Protein AF-G0EHR4-F1 (afdb_monomer)

Foldseek 3Di:
DDDDDPPPPPPPPVPVVVVVVVVVVVVVVVLVVVVVVVVVVLVVVQVVPPPPDDDWDWDWDDDDLDIDIGTPDPVNRVVVVVNSVVVSVVVCCVPPVVVVVVVVVPDDD

Mean predicted aligned error: 13.86 Å

Nearest PDB structures (foldseek):
  2zqm-assembly1_A  TM=3.995E-01  e=5.082E+00  Thermococcus sp. JCM 11816
  2zdi-assembly1_B-2  TM=4.246E-01  e=6.590E+00  Pyrococcus horikoshii
  2zdi-assembly1_A-2  TM=4.022E-01  e=8.007E+00  Pyrococcus horikoshii
  6nr8-assembly1_4  TM=3.791E-01  e=7.504E+00  Homo sapiens
  5knd-assembly1_G  TM=2.769E-01  e=8.545E+00  Enterococcus hirae ATCC 9790

pLDDT: mean 72.94, std 12.23, range [44.72, 89.38]

InterPro domains:
  IPR002849 Protein of unknown function DUF131 [PF01998] (36-95)
  IPR002849 Protein of unknown function DUF131 [TIGR00304] (19-96)

Radius of gyration: 23.31 Å; Cα contacts (8 Å, |Δi|>4): 52; chains: 1; bounding box: 54×24×78 Å

Secondary structure (DSSP, 8-state):
-----TT------HHHHHHHHHHHHHHHHHHHHHHHHHHHHHHHHHHTTTTT-----EEEEEETTEEEEEESSHHHHHHHHHHHHHHHHHHHIIIIIHHHHHHHHS---

Organism: Pyrolobus fumarii (strain DSM 11204 / 1A) (NCBI:txid694429)

Structure (mmCIF, N/CA/C/O backbone):
data_AF-G0EHR4-F1
#
_entry.id   AF-G0EHR4-F1
#
loop_
_atom_site.group_PDB
_atom_site.id
_atom_site.type_symbol
_atom_site.label_atom_id
_atom_site.label_alt_id
_atom_site.label_comp_id
_atom_site.label_asym_id
_atom_site.label_entity_id
_atom_site.label_seq_id
_atom_site.pdbx_PDB_ins_code
_atom_site.Cartn_x
_atom_site.Cartn_y
_atom_site.Cartn_z
_atom_site.occupancy
_atom_site.B_iso_or_equiv
_atom_site.auth_seq_id
_atom_site.auth_comp_id
_atom_site.auth_asym_id
_atom_site.auth_atom_id
_atom_site.pdbx_PDB_model_num
ATOM 1 N N . MET A 1 1 ? 38.767 -11.753 -47.546 1.00 44.72 1 MET A N 1
ATOM 2 C CA . MET A 1 1 ? 38.621 -10.878 -46.363 1.00 44.72 1 MET A CA 1
ATOM 3 C C . MET A 1 1 ? 37.133 -10.715 -46.103 1.00 44.72 1 MET A C 1
ATOM 5 O O . MET A 1 1 ? 36.454 -10.140 -46.940 1.00 44.72 1 MET A O 1
ATOM 9 N N . SER A 1 2 ? 36.618 -11.336 -45.037 1.00 57.03 2 SER A N 1
ATOM 10 C CA . SER A 1 2 ? 35.198 -11.290 -44.663 1.00 57.03 2 SER A CA 1
ATOM 11 C C . SER A 1 2 ? 34.911 -9.945 -44.004 1.00 57.03 2 SER A C 1
ATOM 13 O O . SER A 1 2 ? 35.413 -9.680 -42.915 1.00 57.03 2 SER A O 1
ATOM 15 N N . VAL A 1 3 ? 34.173 -9.079 -44.693 1.00 62.72 3 VAL A N 1
ATOM 16 C CA . VAL A 1 3 ? 33.751 -7.776 -44.172 1.00 62.72 3 VAL A CA 1
ATOM 17 C C . VAL A 1 3 ? 32.640 -8.033 -43.155 1.00 62.72 3 VAL A C 1
ATOM 19 O O . VAL A 1 3 ? 31.600 -8.584 -43.507 1.00 62.72 3 VAL A O 1
ATOM 22 N N . ALA A 1 4 ? 32.895 -7.715 -41.887 1.00 65.31 4 ALA A N 1
ATOM 23 C CA . ALA A 1 4 ? 31.918 -7.840 -40.812 1.00 65.31 4 ALA A CA 1
ATOM 24 C C . ALA A 1 4 ? 30.723 -6.903 -41.069 1.00 65.31 4 ALA A C 1
ATOM 26 O O . ALA A 1 4 ? 30.903 -5.734 -41.412 1.00 65.31 4 ALA A O 1
ATOM 27 N N . SER A 1 5 ? 29.512 -7.441 -40.930 1.00 66.81 5 SER A N 1
ATOM 28 C CA . SER A 1 5 ? 28.237 -6.745 -41.115 1.00 66.81 5 SER A CA 1
ATOM 29 C C . SER A 1 5 ? 28.055 -5.609 -40.092 1.00 66.81 5 SER A C 1
ATOM 31 O O . SER A 1 5 ? 28.282 -5.844 -38.903 1.00 66.81 5 SER A O 1
ATOM 33 N N . PRO A 1 6 ? 27.581 -4.416 -40.496 1.00 61.94 6 PRO A N 1
ATOM 34 C CA . PRO A 1 6 ? 27.422 -3.240 -39.627 1.00 61.94 6 PRO A CA 1
ATOM 35 C C . PRO A 1 6 ? 26.260 -3.325 -38.612 1.00 61.94 6 PRO A C 1
ATOM 37 O O . PRO A 1 6 ? 25.913 -2.328 -37.987 1.00 61.94 6 PRO A O 1
ATOM 40 N N . GLU A 1 7 ? 25.657 -4.498 -38.420 1.00 62.25 7 GLU A N 1
ATOM 41 C CA . GLU A 1 7 ? 24.375 -4.669 -37.714 1.00 62.25 7 GLU A CA 1
ATOM 42 C C . GLU A 1 7 ? 24.495 -4.897 -36.195 1.00 62.25 7 GLU A C 1
ATOM 44 O O . GLU A 1 7 ? 23.497 -5.136 -35.528 1.00 62.25 7 GLU A O 1
ATOM 49 N N . GLN A 1 8 ? 25.699 -4.830 -35.619 1.00 57.44 8 GLN A N 1
ATOM 50 C CA . GLN A 1 8 ? 25.948 -5.175 -34.206 1.00 57.44 8 GLN A CA 1
ATOM 51 C C . GLN A 1 8 ? 26.402 -3.974 -33.361 1.00 57.44 8 GLN A C 1
ATOM 53 O O . GLN A 1 8 ? 27.176 -4.125 -32.417 1.00 57.44 8 GLN A O 1
ATOM 58 N N . VAL A 1 9 ? 25.941 -2.762 -33.679 1.00 64.31 9 VAL A N 1
ATOM 59 C CA . VAL A 1 9 ? 26.084 -1.640 -32.742 1.00 64.31 9 VAL A CA 1
ATOM 60 C C . VAL A 1 9 ? 24.955 -1.755 -31.722 1.00 64.31 9 VAL A C 1
ATOM 62 O O . VAL A 1 9 ? 23.891 -1.164 -31.894 1.00 64.31 9 VAL A O 1
ATO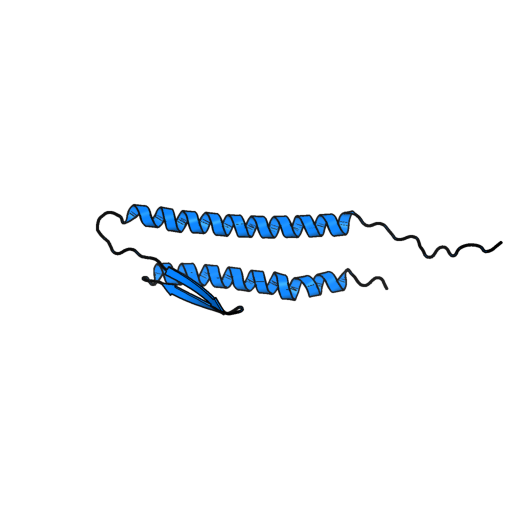M 65 N N . GLU A 1 10 ? 25.172 -2.543 -30.665 1.00 63.75 10 GLU A N 1
ATOM 66 C CA . GLU A 1 10 ? 24.368 -2.434 -29.446 1.00 63.75 10 GLU A CA 1
ATOM 67 C C . GLU A 1 10 ? 24.439 -0.976 -28.983 1.00 63.75 10 GLU A C 1
ATOM 69 O O . GLU A 1 10 ? 25.462 -0.501 -28.483 1.00 63.75 10 GLU A O 1
ATOM 74 N N . VAL A 1 11 ? 23.357 -0.230 -29.200 1.00 64.62 11 VAL A N 1
ATOM 75 C CA . VAL A 1 11 ? 23.223 1.132 -28.693 1.00 64.62 11 VAL A CA 1
ATOM 76 C C . VAL A 1 11 ? 23.133 1.023 -27.174 1.00 64.62 11 VAL A C 1
ATOM 78 O O . VAL A 1 11 ? 22.062 0.809 -26.610 1.00 64.62 11 VAL A O 1
ATOM 81 N N . PHE A 1 12 ? 24.281 1.130 -26.505 1.00 66.50 12 PHE A N 1
ATOM 82 C CA . PHE A 1 12 ? 24.379 1.197 -25.054 1.00 66.50 12 PHE A CA 1
ATOM 83 C C . PHE A 1 12 ? 23.540 2.387 -24.570 1.00 66.50 12 PHE A C 1
ATOM 85 O O . PHE A 1 12 ? 23.941 3.542 -24.709 1.00 66.50 12 PHE A O 1
ATOM 92 N N . ASN A 1 13 ? 22.347 2.108 -24.036 1.00 67.75 13 ASN A N 1
ATOM 93 C CA . ASN A 1 13 ? 21.468 3.095 -23.413 1.00 67.75 13 ASN A CA 1
ATOM 94 C C . ASN A 1 13 ? 21.541 2.958 -21.877 1.00 67.75 13 ASN A C 1
ATOM 96 O O . ASN A 1 13 ? 20.634 2.389 -21.263 1.00 67.75 13 ASN A O 1
ATOM 100 N N . PRO A 1 14 ? 22.607 3.471 -21.231 1.00 67.94 14 PRO A N 1
ATOM 101 C CA . PRO A 1 14 ? 22.799 3.368 -19.781 1.00 67.94 14 PRO A CA 1
ATOM 102 C C . PRO A 1 14 ? 21.766 4.180 -18.994 1.00 67.94 14 PRO A C 1
ATOM 104 O O . PRO A 1 14 ? 21.545 3.955 -17.804 1.00 67.94 14 PRO A O 1
ATOM 107 N N . TRP A 1 15 ? 21.128 5.144 -19.655 1.00 73.62 15 TRP A N 1
ATOM 108 C CA . TRP A 1 15 ? 20.192 6.071 -19.037 1.00 73.62 15 TRP A CA 1
ATOM 109 C C . TRP A 1 15 ? 18.829 5.423 -18.806 1.00 73.62 15 TRP A C 1
ATOM 111 O O . TRP A 1 15 ? 18.187 5.717 -17.803 1.00 73.62 15 TRP A O 1
ATOM 121 N N . GLY A 1 16 ? 18.408 4.502 -19.679 1.00 78.31 16 GLY A N 1
ATOM 122 C CA . GLY A 1 16 ? 17.115 3.825 -19.563 1.00 78.31 16 GLY A CA 1
ATOM 123 C C . GLY A 1 16 ? 16.975 3.041 -18.257 1.00 78.31 16 GLY A C 1
ATOM 124 O O . GLY A 1 16 ? 16.051 3.281 -17.481 1.00 78.31 16 GLY A O 1
ATOM 125 N N . SER A 1 17 ? 17.922 2.148 -17.968 1.00 76.75 17 SER A N 1
ATOM 126 C CA . SER A 1 17 ? 17.910 1.347 -16.737 1.00 76.75 17 SER A CA 1
ATOM 127 C C . SER A 1 17 ? 18.094 2.206 -15.483 1.00 76.75 17 SER A C 1
ATOM 129 O O . SER A 1 17 ? 17.422 1.979 -14.474 1.00 76.75 17 SER A O 1
ATOM 131 N N . THR A 1 18 ? 18.944 3.233 -15.557 1.00 83.44 18 THR A N 1
ATOM 132 C CA . THR A 1 18 ? 19.204 4.158 -14.446 1.00 83.44 18 THR A CA 1
ATOM 133 C C . THR A 1 18 ? 17.957 4.965 -14.078 1.00 83.44 18 THR A C 1
ATOM 135 O O . THR A 1 18 ? 17.583 5.016 -12.908 1.00 83.44 18 THR A O 1
ATOM 138 N N . LEU A 1 19 ? 17.265 5.549 -15.060 1.00 85.31 19 LEU A N 1
ATOM 139 C CA . LEU A 1 19 ? 16.050 6.341 -14.836 1.00 85.31 19 LEU A CA 1
ATOM 140 C C . LEU A 1 19 ? 14.903 5.487 -14.295 1.00 85.31 19 LEU A C 1
ATOM 142 O O . LEU A 1 19 ? 14.207 5.907 -13.372 1.00 85.31 19 LEU A O 1
ATOM 146 N N . VAL A 1 20 ? 14.739 4.273 -14.827 1.00 81.50 20 VAL A N 1
ATOM 147 C CA . VAL A 1 20 ? 13.760 3.310 -14.312 1.00 81.50 20 VAL A CA 1
ATOM 148 C C . VAL A 1 20 ? 14.064 2.992 -12.847 1.00 81.50 20 VAL A C 1
ATOM 150 O O . VAL A 1 20 ? 13.184 3.126 -12.000 1.00 81.50 20 VAL A O 1
ATOM 153 N N . THR A 1 21 ? 15.317 2.666 -12.521 1.00 81.69 21 THR A N 1
ATOM 154 C CA . THR A 1 21 ? 15.748 2.356 -11.146 1.00 81.69 21 THR A CA 1
ATOM 155 C C . THR A 1 21 ? 15.497 3.521 -10.186 1.00 81.69 21 THR A C 1
ATOM 157 O O . THR A 1 21 ? 14.950 3.319 -9.102 1.00 81.69 21 THR A O 1
ATOM 160 N N . LEU A 1 22 ? 15.831 4.750 -10.590 1.00 87.38 22 LEU A N 1
ATOM 161 C CA . LEU A 1 22 ? 15.575 5.950 -9.789 1.00 87.38 22 LEU A CA 1
ATOM 162 C C . LEU A 1 22 ? 14.077 6.197 -9.582 1.00 87.38 22 LEU A C 1
ATOM 164 O O . LEU A 1 22 ? 13.664 6.534 -8.474 1.00 87.38 22 LEU A O 1
ATOM 168 N N . GLY A 1 23 ? 13.254 5.981 -10.612 1.00 86.25 23 GLY A N 1
ATOM 169 C CA . GLY A 1 23 ? 11.799 6.078 -10.509 1.00 86.25 23 GLY A CA 1
ATOM 170 C C . GLY A 1 23 ? 11.222 5.089 -9.495 1.00 86.25 23 GLY A C 1
ATOM 171 O O . GLY A 1 23 ? 10.429 5.475 -8.637 1.00 86.25 23 GLY A O 1
ATOM 172 N N . PHE A 1 24 ? 11.672 3.832 -9.526 1.00 80.31 24 PHE A N 1
ATOM 173 C CA . PHE A 1 24 ? 11.284 2.831 -8.529 1.00 80.31 24 PHE A CA 1
ATOM 174 C C . PHE A 1 24 ? 11.701 3.223 -7.115 1.00 80.31 24 PHE A C 1
ATOM 176 O O . PHE A 1 24 ? 10.895 3.118 -6.191 1.00 80.31 24 PHE A O 1
ATOM 183 N N . LEU A 1 25 ? 12.938 3.690 -6.947 1.00 86.19 25 LEU A N 1
ATOM 184 C CA . LEU A 1 25 ? 13.461 4.096 -5.647 1.00 86.19 25 LEU A CA 1
ATOM 185 C C . LEU A 1 25 ? 12.650 5.263 -5.071 1.00 86.19 25 LEU A C 1
ATOM 187 O O . LEU A 1 25 ? 12.317 5.251 -3.888 1.00 86.19 25 LEU A O 1
ATOM 191 N N . LEU A 1 26 ? 12.254 6.220 -5.913 1.00 89.38 26 LEU A N 1
ATOM 192 C CA . LEU A 1 26 ? 11.421 7.350 -5.511 1.00 89.38 26 LEU A CA 1
ATOM 193 C C . LEU A 1 26 ? 10.001 6.923 -5.113 1.00 89.38 26 LEU A C 1
ATOM 195 O O . LEU A 1 26 ? 9.491 7.393 -4.097 1.00 89.38 26 LEU A O 1
ATOM 199 N N . ILE A 1 27 ? 9.377 6.010 -5.867 1.00 85.25 27 ILE A N 1
ATOM 200 C CA . ILE A 1 27 ? 8.069 5.438 -5.507 1.00 85.25 27 ILE A CA 1
ATOM 201 C C . ILE A 1 27 ? 8.170 4.729 -4.155 1.00 85.25 27 ILE A C 1
ATOM 203 O O . ILE A 1 27 ? 7.362 4.981 -3.264 1.00 85.25 27 ILE A O 1
ATOM 207 N N . PHE A 1 28 ? 9.185 3.883 -3.976 1.00 82.19 28 PHE A N 1
ATOM 208 C CA . PHE A 1 28 ? 9.384 3.134 -2.739 1.00 82.19 28 PHE A CA 1
ATOM 209 C C . PHE A 1 28 ? 9.619 4.063 -1.543 1.00 82.19 28 PHE A C 1
ATOM 211 O O . PHE A 1 28 ? 9.041 3.866 -0.474 1.00 82.19 28 PHE A O 1
ATOM 218 N N . LEU A 1 29 ? 10.409 5.122 -1.740 1.00 86.94 29 LEU A N 1
ATOM 219 C CA . LEU A 1 29 ? 10.659 6.144 -0.730 1.00 86.94 29 LEU A CA 1
ATOM 220 C C . LEU A 1 29 ? 9.378 6.903 -0.361 1.00 86.94 29 LEU A C 1
ATOM 222 O O . LEU A 1 29 ? 9.105 7.096 0.821 1.00 86.94 29 LEU A O 1
ATOM 226 N N . GLY A 1 30 ? 8.563 7.289 -1.346 1.00 84.94 30 GLY A N 1
ATOM 227 C CA . GLY A 1 30 ? 7.279 7.949 -1.104 1.00 84.94 30 GLY A CA 1
ATOM 228 C C . GLY A 1 30 ? 6.325 7.076 -0.288 1.00 84.94 30 GLY A C 1
ATOM 229 O O . GLY A 1 30 ? 5.719 7.541 0.676 1.00 84.94 30 GLY A O 1
ATOM 230 N N . VAL A 1 31 ? 6.255 5.786 -0.613 1.00 81.75 31 VAL A N 1
ATOM 231 C CA . VAL A 1 31 ? 5.440 4.807 0.120 1.00 81.75 31 VAL A CA 1
ATOM 232 C C . VAL A 1 31 ? 5.944 4.642 1.548 1.00 81.75 31 VAL A C 1
ATOM 234 O O . VAL A 1 31 ? 5.144 4.692 2.481 1.00 81.75 31 VAL A O 1
ATOM 237 N N . ALA A 1 32 ? 7.259 4.517 1.736 1.00 80.25 32 ALA A N 1
ATOM 238 C CA . ALA A 1 32 ? 7.870 4.422 3.057 1.00 80.25 32 ALA A CA 1
ATOM 239 C C . ALA A 1 32 ? 7.575 5.662 3.915 1.00 80.25 32 ALA A C 1
ATOM 241 O O . ALA A 1 32 ? 7.198 5.520 5.076 1.00 80.25 32 ALA A O 1
ATOM 242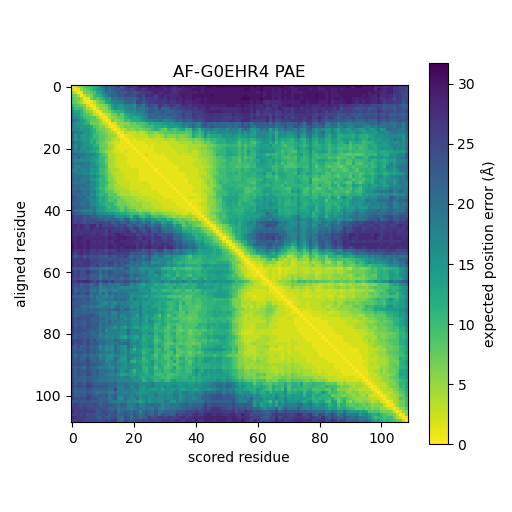 N N . LEU A 1 33 ? 7.668 6.870 3.348 1.00 85.69 33 LEU A N 1
ATOM 243 C CA . LEU A 1 33 ? 7.350 8.117 4.051 1.00 85.69 33 LEU A CA 1
ATOM 244 C C . LEU A 1 33 ? 5.878 8.193 4.469 1.00 85.69 33 LEU A C 1
ATOM 246 O O . LEU A 1 33 ? 5.591 8.577 5.603 1.00 85.69 33 LEU A O 1
ATOM 250 N N . VAL A 1 34 ? 4.947 7.783 3.600 1.00 81.69 34 VAL A N 1
ATOM 251 C CA . VAL A 1 34 ? 3.517 7.696 3.945 1.00 81.69 34 VAL A CA 1
ATOM 252 C C . VAL A 1 34 ? 3.300 6.696 5.082 1.00 81.69 34 VAL A C 1
ATOM 254 O O . VAL A 1 34 ? 2.590 7.001 6.040 1.00 81.69 34 VAL A O 1
ATOM 257 N N . MET A 1 35 ? 3.954 5.533 5.025 1.00 75.75 35 MET A N 1
ATOM 258 C CA . MET A 1 35 ? 3.870 4.500 6.061 1.00 75.75 35 MET A CA 1
ATOM 259 C C . MET A 1 35 ? 4.410 4.993 7.410 1.00 75.75 35 MET A C 1
ATOM 261 O O . MET A 1 35 ? 3.767 4.800 8.440 1.00 75.75 35 MET A O 1
ATOM 265 N N . ILE A 1 36 ? 5.559 5.677 7.407 1.00 79.12 36 ILE A N 1
ATOM 266 C CA . ILE A 1 36 ? 6.173 6.264 8.605 1.00 79.12 36 ILE A CA 1
ATOM 267 C C . ILE A 1 36 ? 5.276 7.363 9.175 1.00 79.12 36 ILE A C 1
ATOM 269 O O . ILE A 1 36 ? 4.962 7.334 10.362 1.00 79.12 36 ILE A O 1
ATOM 273 N N . GLY A 1 37 ? 4.806 8.299 8.346 1.00 77.38 37 GLY A N 1
ATOM 274 C CA . GLY A 1 37 ? 3.892 9.358 8.779 1.00 77.38 37 GLY A CA 1
ATOM 275 C C . GLY A 1 37 ? 2.610 8.800 9.401 1.00 77.38 37 GLY A C 1
ATOM 276 O O . GLY A 1 37 ? 2.104 9.340 10.385 1.00 77.38 37 GLY A O 1
ATOM 277 N N . PHE A 1 38 ? 2.115 7.676 8.887 1.00 70.94 38 PHE A N 1
ATOM 278 C CA . PHE A 1 38 ? 0.962 6.978 9.443 1.00 70.94 38 PHE A CA 1
ATOM 279 C C . PHE A 1 38 ? 1.256 6.323 10.796 1.00 70.94 38 PHE A C 1
ATOM 281 O O . PHE A 1 38 ? 0.478 6.468 11.739 1.00 70.94 38 PHE A O 1
ATOM 288 N N . LEU A 1 39 ? 2.394 5.637 10.912 1.00 70.38 39 LEU A N 1
ATOM 289 C CA . LEU A 1 39 ? 2.821 4.986 12.149 1.00 70.38 39 LEU A CA 1
ATOM 290 C C . LEU A 1 39 ? 3.031 6.012 13.272 1.00 70.38 39 LEU A C 1
ATOM 292 O O . LEU A 1 39 ? 2.580 5.810 14.399 1.00 70.38 39 LEU A O 1
ATOM 296 N N . LEU A 1 40 ? 3.630 7.155 12.932 1.00 74.00 40 LEU A N 1
ATOM 297 C CA . LEU A 1 40 ? 3.791 8.292 13.835 1.00 74.00 40 LEU A CA 1
ATOM 298 C C . LEU A 1 40 ? 2.442 8.892 14.249 1.00 74.00 40 LEU A C 1
ATOM 300 O O . LEU A 1 40 ? 2.271 9.237 15.415 1.00 74.00 40 LEU A O 1
ATOM 304 N N . ASN A 1 41 ? 1.463 8.972 13.340 1.00 67.88 41 ASN A N 1
ATOM 305 C CA . ASN A 1 41 ? 0.107 9.401 13.688 1.00 67.88 41 ASN A CA 1
ATOM 306 C C . ASN A 1 41 ? -0.546 8.440 14.691 1.00 67.88 41 ASN A C 1
ATOM 308 O O . ASN A 1 41 ? -1.067 8.898 15.702 1.00 67.88 41 ASN A O 1
ATOM 312 N N . ILE A 1 42 ? -0.476 7.122 14.473 1.00 64.06 42 ILE A N 1
ATOM 313 C CA . ILE A 1 42 ? -1.021 6.127 15.416 1.00 64.06 42 ILE A CA 1
ATOM 314 C C . ILE A 1 42 ? -0.393 6.285 16.807 1.00 64.06 42 ILE A C 1
ATOM 316 O O . ILE A 1 42 ? -1.108 6.295 17.810 1.00 64.06 42 ILE A O 1
ATOM 320 N N . TRP A 1 43 ? 0.930 6.444 16.880 1.00 58.97 43 TRP A N 1
ATOM 321 C CA . TRP A 1 43 ? 1.624 6.648 18.153 1.00 58.97 43 TRP A CA 1
ATOM 322 C C . TRP A 1 43 ? 1.293 7.993 18.808 1.00 58.97 43 TRP A C 1
ATOM 324 O O . TRP A 1 43 ? 1.116 8.047 20.024 1.00 58.97 43 TRP A O 1
ATOM 334 N N . SER A 1 44 ? 1.126 9.059 18.024 1.00 59.19 44 SER A N 1
ATOM 335 C CA . SER A 1 44 ? 0.742 10.379 18.534 1.00 59.19 44 SER A CA 1
ATOM 336 C C . SER A 1 44 ? -0.702 10.409 19.059 1.00 59.19 44 SER A C 1
ATOM 338 O O . SER A 1 44 ? -0.958 10.974 20.124 1.00 59.19 44 SER A O 1
ATOM 340 N N . PHE A 1 45 ? -1.640 9.718 18.398 1.00 49.94 45 PHE A N 1
ATOM 341 C CA . PHE A 1 45 ? -3.019 9.561 18.884 1.00 49.94 45 PHE A CA 1
ATOM 342 C C . PHE A 1 45 ? -3.120 8.671 20.134 1.00 49.94 45 PHE A C 1
ATOM 344 O O . PHE A 1 45 ? -4.028 8.863 20.945 1.00 49.94 45 PHE A O 1
ATOM 351 N N . GLY A 1 46 ? -2.185 7.735 20.331 1.00 49.00 46 GLY A N 1
ATOM 352 C CA . GLY A 1 46 ? -2.119 6.884 21.524 1.00 49.00 46 GLY A CA 1
ATOM 353 C C . GLY A 1 46 ? -1.751 7.631 22.813 1.00 49.00 46 GLY A C 1
ATOM 354 O O . GLY A 1 46 ? -2.199 7.239 23.888 1.00 49.00 46 GLY A O 1
ATOM 355 N N . GLN A 1 47 ? -0.995 8.733 22.727 1.00 46.25 47 GLN A N 1
ATOM 356 C CA . GLN A 1 47 ? -0.572 9.501 23.907 1.00 46.25 47 GLN A CA 1
ATOM 357 C C . GLN A 1 47 ? -1.636 10.468 24.449 1.00 46.25 47 GLN A C 1
ATOM 359 O O . GLN A 1 47 ? -1.642 10.740 25.646 1.00 46.25 47 GLN A O 1
ATOM 364 N N . GLN A 1 48 ? -2.573 10.956 23.627 1.00 44.97 48 GLN A N 1
ATOM 365 C CA . GLN A 1 48 ? -3.589 11.925 24.078 1.00 44.97 48 GLN A CA 1
ATOM 366 C C . GLN A 1 48 ? -4.788 11.306 24.826 1.00 44.97 48 GLN A C 1
ATOM 368 O O . GLN A 1 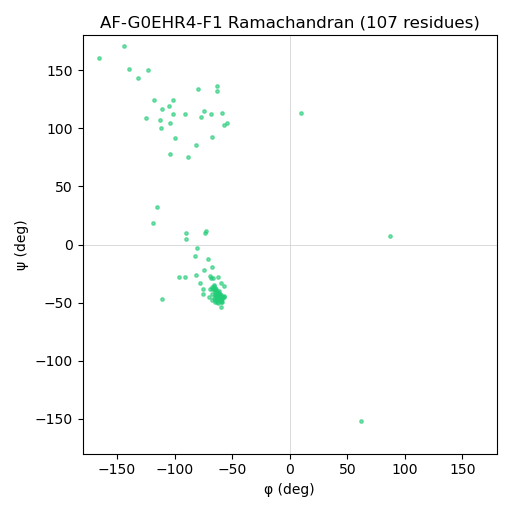48 ? -5.651 12.041 25.297 1.00 44.97 48 GLN A O 1
ATOM 373 N N . ARG A 1 49 ? -4.868 9.973 24.963 1.00 47.31 49 ARG A N 1
ATOM 374 C CA . ARG A 1 49 ? -5.982 9.277 25.648 1.00 47.31 49 ARG A CA 1
ATOM 375 C C . ARG A 1 49 ? -5.570 8.451 26.870 1.00 47.31 49 ARG A C 1
ATOM 377 O O . ARG A 1 49 ? -6.329 7.595 27.319 1.00 47.31 49 ARG A O 1
ATOM 384 N N . VAL A 1 50 ? -4.391 8.712 27.435 1.00 48.56 50 VAL A N 1
ATOM 385 C CA . VAL A 1 50 ? -3.934 8.019 28.655 1.00 48.56 50 VAL A CA 1
ATOM 386 C C . VAL A 1 50 ? -4.717 8.460 29.907 1.00 48.56 50 VAL A C 1
ATOM 388 O O . VAL A 1 50 ? -4.733 7.741 30.901 1.00 48.56 50 VAL A O 1
ATOM 391 N N . GLU A 1 51 ? -5.500 9.540 29.848 1.00 45.25 51 GLU A N 1
ATOM 392 C CA . GLU A 1 51 ? -6.484 9.866 30.890 1.00 45.25 51 GLU A CA 1
ATOM 393 C C . GLU A 1 51 ? -7.846 9.196 30.600 1.00 45.25 51 GLU A C 1
ATOM 395 O O . GLU A 1 51 ? -8.811 9.814 30.160 1.00 45.25 51 GLU A O 1
ATOM 400 N N . GLY A 1 52 ? -7.924 7.881 30.836 1.00 50.88 52 GLY A N 1
ATOM 401 C CA . GLY A 1 52 ? -9.184 7.204 31.191 1.00 50.88 52 GLY A CA 1
ATOM 402 C C . GLY A 1 52 ? -10.111 6.691 30.076 1.00 50.88 52 GLY A C 1
ATOM 403 O O . GLY A 1 52 ? -11.205 6.221 30.389 1.00 50.88 52 GLY A O 1
ATOM 404 N N . GLY A 1 53 ? -9.726 6.714 28.796 1.00 53.44 53 GLY A N 1
ATOM 405 C CA . GLY A 1 53 ? -10.618 6.327 27.691 1.00 53.44 53 GLY A CA 1
ATOM 406 C C . GLY A 1 53 ? -10.056 5.232 26.784 1.00 53.44 53 GLY A C 1
ATOM 407 O O . GLY A 1 53 ? -9.147 5.506 26.015 1.00 53.44 53 GLY A O 1
ATOM 408 N N . ARG A 1 54 ? -10.638 4.023 26.871 1.00 55.56 54 ARG A N 1
ATOM 409 C CA . ARG A 1 54 ? -10.602 2.873 25.928 1.00 55.56 54 ARG A CA 1
ATOM 410 C C . ARG A 1 54 ? -9.586 3.000 24.776 1.00 55.56 54 ARG A C 1
ATOM 412 O O . ARG A 1 54 ? -9.772 3.805 23.868 1.00 55.56 54 ARG A O 1
ATOM 419 N N . THR A 1 55 ? -8.560 2.151 24.774 1.00 58.50 55 THR A N 1
ATOM 420 C CA . THR A 1 55 ? -7.564 2.091 23.696 1.00 58.50 55 THR A CA 1
ATOM 421 C C . THR A 1 55 ? -8.236 1.777 22.352 1.00 58.50 55 THR A C 1
ATOM 423 O O . THR A 1 55 ? -8.792 0.700 22.126 1.00 58.50 55 THR A O 1
ATOM 426 N N . GLU A 1 56 ? -8.214 2.750 21.442 1.00 66.19 56 GLU A N 1
ATOM 427 C CA . GLU A 1 56 ? -8.688 2.572 20.072 1.00 66.19 56 GLU A CA 1
ATOM 428 C C . GLU A 1 56 ? -7.507 2.117 19.208 1.00 66.19 56 GLU A C 1
ATOM 430 O O . GLU A 1 56 ? -6.552 2.861 19.007 1.00 66.19 56 GLU A O 1
ATOM 435 N N . GLY A 1 57 ? -7.552 0.877 18.729 1.00 69.38 57 GLY A N 1
ATOM 436 C CA . GLY A 1 57 ? -6.503 0.238 17.943 1.00 69.38 57 GLY A CA 1
ATOM 437 C C . GLY A 1 57 ? -7.101 -0.675 16.879 1.00 69.38 57 GLY A C 1
ATOM 438 O O . GLY A 1 57 ? -8.307 -0.919 16.851 1.00 69.38 57 GLY A O 1
ATOM 439 N N . GLY A 1 58 ? -6.274 -1.171 15.968 1.00 74.12 58 GLY A N 1
ATOM 440 C CA . GLY A 1 58 ? -6.726 -2.081 14.924 1.00 74.12 58 GLY A CA 1
ATOM 441 C C . GLY A 1 58 ? -5.574 -2.779 14.215 1.00 74.12 58 GLY A C 1
ATOM 442 O O . GLY A 1 58 ? -4.433 -2.331 14.281 1.00 74.12 58 GLY A O 1
ATOM 443 N N . ALA A 1 59 ? -5.891 -3.882 13.551 1.00 73.50 59 ALA A N 1
ATOM 444 C CA . ALA A 1 59 ? -5.007 -4.695 12.740 1.00 73.50 59 ALA A CA 1
ATOM 445 C C . ALA A 1 59 ? -5.569 -4.813 11.317 1.00 73.50 59 ALA A C 1
ATOM 447 O O . ALA A 1 59 ? -6.782 -4.797 11.104 1.00 73.50 59 ALA A O 1
ATOM 448 N N . VAL A 1 60 ? -4.679 -4.961 10.339 1.00 80.25 60 VAL A N 1
ATOM 449 C CA . VAL A 1 60 ? -5.041 -5.281 8.955 1.00 80.25 60 VAL A CA 1
ATOM 450 C C . VAL A 1 60 ? -4.407 -6.618 8.609 1.00 80.25 60 VAL A C 1
ATOM 452 O O . VAL A 1 60 ? -3.196 -6.782 8.734 1.00 80.25 60 VAL A O 1
ATOM 455 N N . ILE A 1 61 ? -5.228 -7.569 8.177 1.00 81.88 61 ILE A N 1
ATOM 456 C CA . ILE A 1 61 ? -4.799 -8.870 7.668 1.00 81.88 61 ILE A CA 1
ATOM 457 C C . ILE A 1 61 ? -4.968 -8.831 6.153 1.00 81.88 61 ILE A C 1
ATOM 459 O O . ILE A 1 61 ? -6.072 -8.630 5.658 1.00 81.88 61 ILE A O 1
ATOM 463 N N . ILE A 1 62 ? -3.885 -9.005 5.404 1.00 80.31 62 ILE A N 1
ATOM 464 C CA . ILE A 1 62 ? -3.916 -8.970 3.938 1.00 80.31 62 ILE A CA 1
ATOM 465 C C . ILE A 1 62 ? -3.878 -10.411 3.420 1.00 80.31 62 ILE A C 1
ATOM 467 O O . ILE A 1 62 ? -2.867 -11.093 3.578 1.00 80.31 62 ILE A O 1
ATOM 471 N N . ILE A 1 63 ? -4.975 -10.880 2.814 1.00 85.44 63 ILE A N 1
ATOM 472 C CA . ILE A 1 63 ? -5.063 -12.200 2.166 1.00 85.44 63 ILE A CA 1
ATOM 473 C C . ILE A 1 63 ? -5.196 -11.969 0.658 1.00 85.44 63 ILE A C 1
ATOM 475 O O . ILE A 1 63 ? -6.265 -11.631 0.152 1.00 85.44 63 ILE A O 1
ATOM 479 N N . GLY A 1 64 ? -4.090 -12.106 -0.076 1.00 75.25 64 GLY A N 1
ATOM 480 C CA . GLY A 1 64 ? -4.039 -11.655 -1.473 1.00 75.25 64 GLY A CA 1
ATOM 481 C C . GLY A 1 64 ? -4.259 -10.134 -1.584 1.00 75.25 64 GLY A C 1
ATOM 482 O O . GLY A 1 64 ? -3.954 -9.414 -0.638 1.00 75.25 64 GLY A O 1
ATOM 483 N N . PRO A 1 65 ? -4.802 -9.595 -2.692 1.00 79.00 65 PRO A N 1
ATOM 484 C CA . PRO A 1 65 ? -5.094 -8.161 -2.812 1.00 79.00 65 PRO A CA 1
ATOM 485 C C . PRO A 1 65 ? -6.321 -7.719 -1.988 1.00 79.00 65 PRO A C 1
ATOM 487 O O . PRO A 1 65 ? -6.802 -6.603 -2.169 1.00 79.00 65 PRO A O 1
ATOM 490 N N . PHE A 1 66 ? -6.852 -8.583 -1.114 1.00 82.00 66 PHE A N 1
ATOM 491 C CA . PHE A 1 66 ? -8.027 -8.311 -0.295 1.00 82.00 66 PHE A CA 1
ATOM 492 C C . PHE A 1 66 ? -7.613 -8.024 1.157 1.00 82.00 66 PHE A C 1
ATOM 494 O O . PHE A 1 66 ? -7.256 -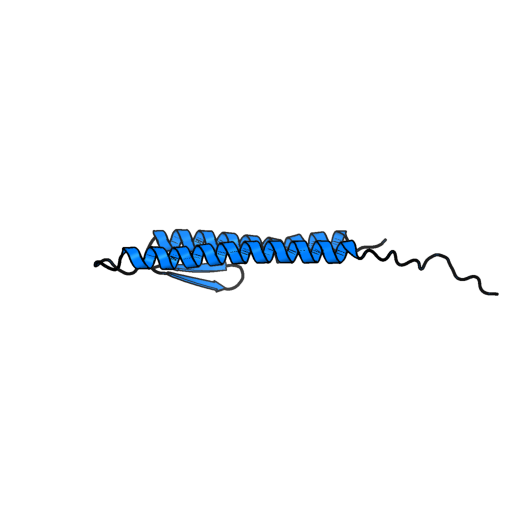8.946 1.899 1.00 82.00 66 PHE A O 1
ATOM 501 N N . PRO A 1 67 ? -7.641 -6.751 1.585 1.00 82.31 67 PRO A N 1
ATOM 502 C CA . PRO A 1 67 ? -7.363 -6.385 2.963 1.00 82.31 67 PRO A CA 1
ATOM 503 C C . PRO A 1 67 ? -8.589 -6.623 3.851 1.00 82.31 67 PRO A C 1
ATOM 505 O O . PRO A 1 67 ? -9.704 -6.218 3.525 1.00 82.31 67 PRO A O 1
ATOM 508 N N . ILE A 1 68 ? -8.366 -7.236 5.009 1.00 87.38 68 ILE A N 1
ATOM 509 C CA . ILE A 1 68 ? -9.354 -7.468 6.063 1.00 87.38 68 ILE A CA 1
ATOM 510 C C . ILE A 1 68 ? -8.975 -6.583 7.250 1.00 87.38 68 ILE A C 1
ATOM 512 O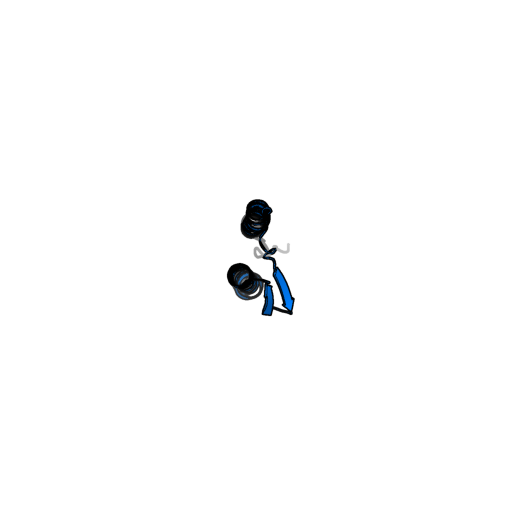 O . ILE A 1 68 ? -7.910 -6.752 7.842 1.00 87.38 68 ILE A O 1
ATOM 516 N N . ILE A 1 69 ? -9.839 -5.629 7.601 1.00 86.88 69 ILE A N 1
ATOM 517 C CA . ILE A 1 69 ? -9.578 -4.665 8.675 1.00 86.88 69 ILE A CA 1
ATOM 518 C C . ILE A 1 69 ? -10.323 -5.076 9.943 1.00 86.88 69 ILE A C 1
ATOM 520 O O . ILE A 1 69 ? -11.543 -5.216 9.945 1.00 86.88 69 ILE A O 1
ATOM 524 N N . LEU A 1 70 ? -9.577 -5.216 11.035 1.00 84.75 70 LEU A N 1
ATOM 525 C CA . LEU A 1 70 ? -10.082 -5.447 12.382 1.00 84.75 70 LEU A CA 1
ATOM 526 C C . LEU A 1 70 ? -9.763 -4.213 13.217 1.00 84.75 70 LEU A C 1
ATOM 528 O O . LEU A 1 70 ? -8.610 -3.980 13.550 1.00 84.75 70 LEU A O 1
ATOM 532 N N . ALA A 1 71 ? -10.755 -3.401 13.556 1.00 82.06 71 ALA A N 1
ATOM 533 C CA . ALA A 1 71 ? -10.533 -2.177 14.319 1.00 82.06 71 ALA A CA 1
ATOM 534 C C . ALA A 1 71 ? -11.510 -2.074 15.487 1.00 82.06 71 ALA A C 1
ATOM 536 O O . ALA A 1 71 ? -12.672 -2.452 15.366 1.00 82.06 71 ALA A O 1
ATOM 537 N N . SER A 1 72 ? -11.037 -1.541 16.614 1.00 80.06 72 SER A N 1
ATOM 538 C CA . SER A 1 72 ? -11.845 -1.362 17.823 1.00 80.06 72 SER A CA 1
ATOM 539 C C . SER A 1 72 ? -12.706 -0.098 17.794 1.00 80.06 72 SER A C 1
ATOM 541 O O . SER A 1 72 ? -13.596 0.057 18.627 1.00 80.06 72 SER A O 1
ATOM 543 N N . SER A 1 73 ? -12.491 0.790 16.818 1.00 81.69 73 SER A N 1
ATOM 544 C CA . SER A 1 73 ? -13.356 1.940 16.562 1.00 81.69 73 SER A CA 1
ATOM 545 C C . SER A 1 73 ? -13.559 2.168 15.068 1.00 81.69 73 SER A C 1
ATOM 547 O O . SER A 1 73 ? -12.680 1.889 14.251 1.00 81.69 73 SER A O 1
ATOM 549 N N . GLU A 1 74 ? -14.715 2.725 14.703 1.00 80.50 74 GLU A N 1
ATOM 550 C CA . GLU A 1 74 ? -15.034 3.083 13.314 1.00 80.50 74 GLU A CA 1
ATOM 551 C C . GLU A 1 74 ? -14.024 4.091 12.744 1.00 80.50 74 GLU A C 1
ATOM 553 O O . GLU A 1 74 ? -13.678 4.040 11.564 1.00 80.50 74 GLU A O 1
ATOM 558 N N . ARG A 1 75 ? -13.498 4.983 13.596 1.00 80.25 75 ARG A N 1
ATOM 559 C CA . ARG A 1 75 ? -12.454 5.937 13.213 1.00 80.25 75 ARG A CA 1
ATOM 560 C C . ARG A 1 75 ? -11.187 5.205 12.777 1.00 80.25 75 ARG A C 1
ATOM 562 O O . ARG A 1 75 ? -10.696 5.473 11.688 1.00 80.25 75 ARG A O 1
ATOM 569 N N . VAL A 1 76 ? -10.696 4.258 13.579 1.00 79.12 76 VAL A N 1
ATOM 570 C CA . VAL A 1 76 ? -9.518 3.449 13.227 1.00 79.12 76 VAL A CA 1
ATOM 571 C C . VAL A 1 76 ? -9.811 2.559 12.013 1.00 79.12 76 VAL A C 1
ATOM 573 O O . VAL A 1 76 ? -8.967 2.453 11.126 1.00 79.12 76 VAL A O 1
ATOM 576 N N . ALA A 1 77 ? -11.021 1.998 11.912 1.00 83.44 77 ALA A N 1
ATOM 577 C CA . ALA A 1 77 ? -11.446 1.175 10.778 1.00 83.44 77 ALA A CA 1
ATOM 578 C C . ALA A 1 77 ? -11.363 1.937 9.450 1.00 83.44 77 ALA A C 1
ATOM 580 O O . ALA A 1 77 ? -10.765 1.446 8.496 1.00 83.44 77 ALA A O 1
ATOM 581 N N . LYS A 1 78 ? -11.918 3.156 9.394 1.00 82.06 78 LYS A N 1
ATOM 582 C CA . LYS A 1 78 ? -11.899 4.010 8.195 1.00 82.06 78 LYS A CA 1
ATOM 583 C C . LYS A 1 78 ? -10.480 4.370 7.780 1.00 82.06 78 LYS A C 1
ATOM 585 O O . LYS A 1 78 ? -10.156 4.308 6.596 1.00 82.06 78 LYS A O 1
ATOM 590 N N . THR A 1 79 ? -9.630 4.708 8.746 1.00 81.50 79 THR A N 1
ATOM 591 C CA . THR A 1 79 ? -8.239 5.066 8.467 1.00 81.50 79 THR A CA 1
ATOM 592 C C . THR A 1 79 ? -7.452 3.867 7.926 1.00 81.50 79 THR A C 1
ATOM 594 O O . THR A 1 79 ? -6.764 3.988 6.912 1.00 81.50 79 THR A O 1
ATOM 597 N N . LEU A 1 80 ? -7.587 2.692 8.550 1.00 83.69 80 LEU A N 1
ATOM 598 C CA . LEU A 1 80 ? -6.940 1.456 8.096 1.00 83.69 80 LEU A CA 1
ATOM 599 C C . LEU A 1 80 ? -7.474 0.977 6.738 1.00 83.69 80 LEU A C 1
ATOM 601 O O . LEU A 1 80 ? -6.702 0.484 5.915 1.00 83.69 80 LEU A O 1
ATOM 605 N N . LEU A 1 81 ? -8.772 1.155 6.479 1.00 85.8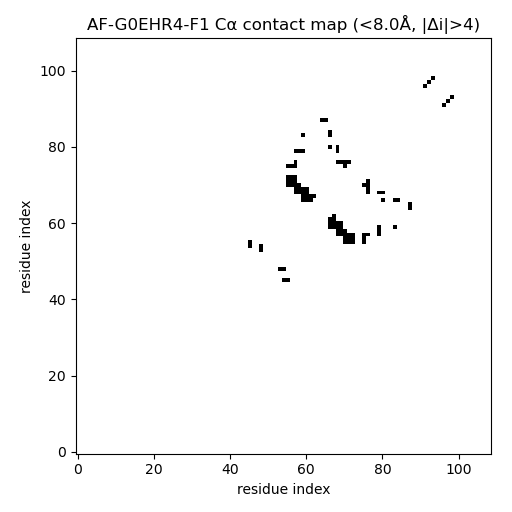1 81 LEU A N 1
ATOM 606 C CA . LEU A 1 81 ? -9.396 0.850 5.193 1.00 85.81 81 LEU A CA 1
ATOM 607 C C . LEU A 1 81 ? -8.819 1.724 4.078 1.00 85.81 81 LEU A C 1
ATOM 609 O O . LEU A 1 81 ? -8.397 1.193 3.053 1.00 85.81 81 LEU A O 1
ATOM 613 N N . LEU A 1 82 ? -8.753 3.043 4.288 1.00 84.19 82 LEU A N 1
ATOM 614 C CA . LEU A 1 82 ? -8.197 3.972 3.304 1.00 84.19 82 LEU A CA 1
ATOM 615 C C . LEU A 1 82 ? -6.744 3.616 2.975 1.00 84.19 82 LEU A C 1
ATOM 617 O O . LEU A 1 82 ? -6.388 3.510 1.803 1.00 84.19 82 LEU A O 1
ATOM 621 N N . LEU A 1 83 ? -5.927 3.364 4.002 1.00 82.25 83 LEU A N 1
ATOM 622 C CA . 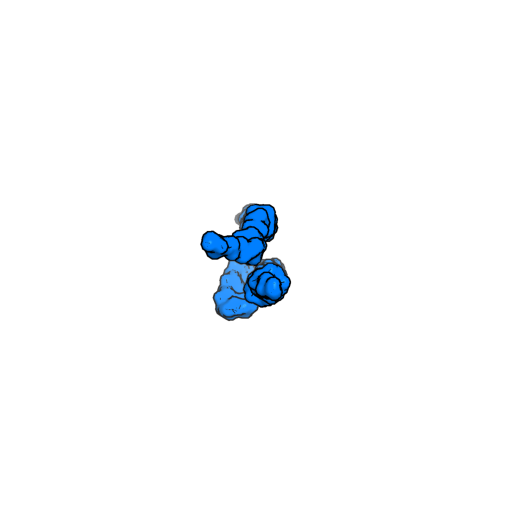LEU A 1 83 ? -4.533 2.963 3.820 1.00 82.25 83 LEU A CA 1
ATOM 623 C C . LEU A 1 83 ? -4.413 1.664 3.016 1.00 82.25 83 LEU A C 1
ATOM 625 O O . LEU A 1 83 ? -3.614 1.576 2.086 1.00 82.25 83 LEU A O 1
ATOM 629 N N . SER A 1 84 ? -5.229 0.667 3.353 1.00 85.12 84 SER A N 1
ATOM 630 C CA . SER A 1 84 ? -5.204 -0.630 2.680 1.00 85.12 84 SER A CA 1
ATOM 631 C C . SER A 1 84 ? -5.603 -0.520 1.209 1.00 85.12 84 SER A C 1
ATOM 633 O O . SER A 1 84 ? -4.974 -1.141 0.358 1.00 85.12 84 SER A O 1
ATOM 635 N N . ILE A 1 85 ? -6.601 0.308 0.888 1.00 86.44 85 ILE A N 1
ATOM 636 C CA . ILE A 1 85 ? -7.015 0.570 -0.496 1.00 86.44 85 ILE A CA 1
ATOM 637 C C . ILE A 1 85 ? -5.880 1.231 -1.282 1.00 86.44 85 ILE A C 1
ATOM 639 O O . ILE A 1 85 ? -5.555 0.777 -2.377 1.00 86.44 85 ILE A O 1
ATOM 643 N N . VAL A 1 86 ? -5.247 2.267 -0.721 1.00 85.81 86 VAL A N 1
ATOM 644 C CA . VAL A 1 86 ? -4.107 2.950 -1.355 1.00 85.81 86 VAL A CA 1
ATOM 645 C C . VAL A 1 86 ? -2.978 1.958 -1.638 1.00 85.81 86 VAL A C 1
ATOM 647 O O . VAL A 1 86 ? -2.433 1.942 -2.742 1.00 85.81 86 VAL A O 1
ATOM 650 N N . LEU A 1 87 ? -2.666 1.091 -0.672 1.00 84.62 87 LEU A N 1
ATOM 651 C CA . LEU A 1 87 ? -1.622 0.083 -0.811 1.00 84.62 87 LEU A CA 1
ATOM 652 C C . LEU A 1 87 ? -1.958 -0.954 -1.891 1.00 84.62 87 LEU A C 1
ATOM 654 O O . LEU A 1 87 ? -1.098 -1.280 -2.703 1.00 84.62 87 LEU A O 1
ATOM 658 N N . VAL A 1 88 ? -3.201 -1.438 -1.947 1.00 86.00 88 VAL A N 1
ATOM 659 C CA . VAL A 1 88 ? -3.653 -2.390 -2.976 1.00 86.00 88 VAL A CA 1
ATOM 660 C C . VAL A 1 88 ? -3.609 -1.764 -4.368 1.00 86.00 88 VAL A C 1
ATOM 662 O O . VAL A 1 88 ? -3.113 -2.399 -5.295 1.00 86.00 88 VAL A O 1
ATOM 665 N N . ILE A 1 89 ? -4.063 -0.517 -4.527 1.00 86.19 89 ILE A N 1
ATOM 666 C CA . ILE A 1 89 ? -3.997 0.203 -5.809 1.00 86.19 89 ILE A CA 1
ATOM 667 C C . ILE A 1 89 ? -2.547 0.327 -6.269 1.00 86.19 89 ILE A C 1
ATOM 669 O O . ILE A 1 89 ? -2.235 0.016 -7.417 1.00 86.19 89 ILE A O 1
ATOM 673 N N . LEU A 1 90 ? -1.652 0.733 -5.370 1.00 83.50 90 LEU A N 1
ATOM 674 C CA . LEU A 1 90 ? -0.229 0.820 -5.666 1.00 83.50 90 LEU A CA 1
ATOM 675 C C . LEU A 1 90 ? 0.335 -0.536 -6.115 1.00 83.50 90 LEU A C 1
ATOM 677 O O . LEU A 1 90 ? 1.054 -0.602 -7.109 1.00 83.50 90 LEU A O 1
ATOM 681 N N . LEU A 1 91 ? -0.016 -1.614 -5.412 1.00 84.06 91 LEU A N 1
ATOM 682 C CA . LEU A 1 91 ? 0.422 -2.972 -5.728 1.00 84.06 91 LEU A CA 1
ATOM 683 C C . LEU A 1 91 ? -0.082 -3.407 -7.109 1.00 84.06 91 LEU A C 1
ATOM 685 O O . LEU A 1 91 ? 0.689 -3.948 -7.896 1.00 84.06 91 LEU A O 1
ATOM 689 N N . ILE A 1 92 ? -1.337 -3.097 -7.444 1.00 84.00 92 ILE A N 1
ATOM 690 C CA . ILE A 1 92 ? -1.922 -3.366 -8.764 1.00 84.00 92 ILE A CA 1
ATOM 691 C C . ILE A 1 92 ? -1.184 -2.586 -9.857 1.00 84.00 92 ILE A C 1
ATOM 693 O O . ILE A 1 92 ? -0.826 -3.162 -10.882 1.00 84.00 92 ILE A O 1
ATOM 697 N N . VAL A 1 93 ? -0.909 -1.297 -9.652 1.00 81.25 93 VAL A N 1
ATOM 698 C CA . VAL A 1 93 ? -0.157 -0.481 -10.620 1.00 81.25 93 VAL A CA 1
ATOM 699 C C . VAL A 1 93 ? 1.246 -1.057 -10.829 1.00 81.25 93 VAL A C 1
ATOM 701 O O . VAL A 1 93 ? 1.684 -1.223 -11.969 1.00 81.25 93 VAL A O 1
ATOM 704 N N . LEU A 1 94 ? 1.923 -1.434 -9.745 1.00 78.62 94 LEU A N 1
ATOM 705 C CA . LEU A 1 94 ? 3.272 -1.986 -9.790 1.00 78.62 94 LEU A CA 1
ATOM 706 C C . LEU A 1 94 ? 3.327 -3.372 -10.454 1.00 78.62 94 LEU A C 1
ATOM 708 O O . LEU A 1 94 ? 4.271 -3.666 -11.176 1.00 78.62 94 LEU A O 1
ATOM 712 N N . PHE A 1 95 ? 2.333 -4.231 -10.228 1.00 79.31 95 PHE A N 1
ATOM 713 C CA . PHE A 1 95 ? 2.345 -5.599 -10.758 1.00 79.31 95 PHE A CA 1
ATOM 714 C C . PHE A 1 95 ? 1.686 -5.751 -12.126 1.00 79.31 95 PHE A C 1
ATOM 716 O O . PHE A 1 95 ? 2.064 -6.653 -12.866 1.00 79.31 95 PHE A O 1
ATOM 723 N N . PHE A 1 96 ? 0.715 -4.911 -12.482 1.00 78.62 96 PHE A N 1
ATOM 724 C CA . PHE A 1 96 ? -0.041 -5.062 -13.729 1.00 78.62 96 PHE A CA 1
ATOM 725 C C . PHE A 1 96 ? 0.261 -3.959 -14.742 1.00 78.62 96 PHE A C 1
ATOM 727 O O . PHE A 1 96 ? 0.532 -4.260 -15.905 1.00 78.62 96 PHE A O 1
ATOM 734 N N . ALA A 1 97 ? 0.266 -2.689 -14.328 1.00 70.88 97 ALA A N 1
ATOM 735 C CA . ALA A 1 97 ? 0.481 -1.582 -15.264 1.00 70.88 97 ALA A CA 1
ATOM 736 C C . ALA A 1 97 ? 1.957 -1.458 -15.679 1.00 70.88 97 ALA A C 1
ATOM 738 O O . ALA A 1 97 ? 2.277 -1.227 -16.845 1.00 70.88 97 ALA A O 1
ATOM 739 N N . LEU A 1 98 ? 2.870 -1.674 -14.739 1.00 69.00 98 LEU A N 1
ATOM 740 C CA . LEU A 1 98 ? 4.306 -1.528 -14.944 1.00 69.00 98 LEU A CA 1
ATOM 741 C C . LEU A 1 98 ? 4.938 -2.556 -15.901 1.00 69.00 98 LEU A C 1
ATOM 743 O O . LEU A 1 98 ? 5.649 -2.125 -16.809 1.00 69.00 98 LEU A O 1
ATOM 747 N N . PRO A 1 99 ? 4.689 -3.881 -15.805 1.00 72.88 99 PRO A N 1
ATOM 748 C CA . PRO A 1 99 ? 5.211 -4.817 -16.800 1.00 72.88 99 PRO A CA 1
ATOM 749 C C . PRO A 1 99 ? 4.571 -4.616 -18.175 1.00 72.88 99 PRO A C 1
ATOM 751 O O . PRO A 1 99 ? 5.221 -4.863 -19.188 1.00 72.88 99 PRO A O 1
ATOM 754 N N . MET A 1 100 ? 3.328 -4.129 -18.242 1.00 70.31 100 MET A N 1
ATOM 755 C CA . MET A 1 100 ? 2.693 -3.768 -19.510 1.00 70.31 100 MET A CA 1
ATOM 756 C C . MET A 1 100 ? 3.397 -2.574 -20.176 1.00 70.31 100 MET A C 1
ATOM 758 O O . MET A 1 100 ? 3.542 -2.560 -21.398 1.00 70.31 100 MET A O 1
ATOM 762 N N . LEU A 1 101 ? 3.895 -1.618 -19.385 1.00 66.31 101 LEU A N 1
ATOM 763 C CA . LEU A 1 101 ? 4.683 -0.479 -19.862 1.00 66.31 101 LEU A CA 1
ATOM 764 C C . LEU A 1 101 ? 6.122 -0.882 -20.236 1.00 66.31 101 LEU A C 1
ATOM 766 O O . LEU A 1 101 ? 6.621 -0.494 -21.287 1.00 66.31 101 LEU A O 1
ATOM 770 N N . LEU A 1 102 ? 6.769 -1.719 -19.420 1.00 69.06 102 LEU A N 1
ATOM 771 C CA . LEU A 1 102 ? 8.124 -2.228 -19.673 1.00 69.06 102 LEU A CA 1
ATOM 772 C C . LEU A 1 102 ? 8.181 -3.114 -20.926 1.00 69.06 102 LEU A C 1
ATOM 774 O O . LEU A 1 102 ? 9.121 -3.010 -21.711 1.00 69.06 102 LEU A O 1
ATOM 778 N N . ARG A 1 103 ? 7.146 -3.926 -21.180 1.00 65.50 103 ARG A N 1
ATOM 779 C CA . ARG A 1 103 ? 7.028 -4.736 -22.407 1.00 65.50 103 ARG A CA 1
ATOM 780 C C . ARG A 1 103 ? 6.943 -3.898 -23.683 1.00 65.50 103 ARG A C 1
ATOM 782 O O . ARG A 1 103 ? 7.359 -4.377 -24.728 1.00 65.50 103 ARG A O 1
ATOM 789 N N . ARG A 1 104 ? 6.430 -2.665 -23.614 1.00 62.81 104 ARG A N 1
ATOM 790 C CA . ARG A 1 104 ? 6.383 -1.735 -24.760 1.00 62.81 104 ARG A CA 1
ATOM 791 C C . ARG A 1 104 ? 7.751 -1.131 -25.088 1.00 62.81 104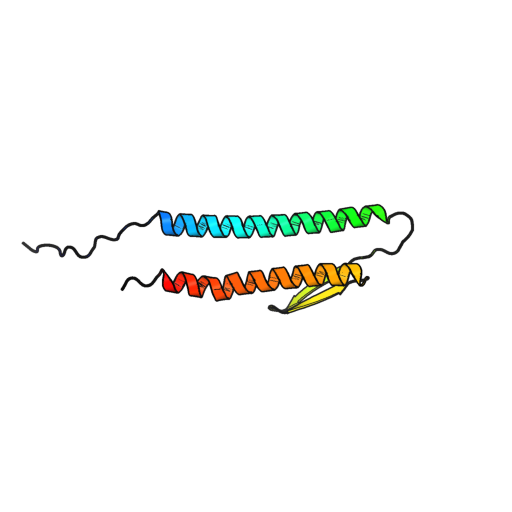 ARG A C 1
ATOM 793 O O . ARG A 1 104 ? 7.945 -0.672 -26.204 1.00 62.81 104 ARG A O 1
ATOM 800 N N . VAL A 1 105 ? 8.672 -1.120 -24.125 1.00 64.06 105 VAL A N 1
ATOM 801 C CA . VAL A 1 105 ? 10.027 -0.562 -24.271 1.00 64.06 105 VAL A CA 1
ATOM 802 C C . VAL A 1 105 ? 11.051 -1.650 -24.620 1.00 64.06 105 VAL A C 1
ATOM 804 O O . VAL A 1 105 ? 12.040 -1.364 -25.284 1.00 64.06 105 VAL A O 1
ATOM 807 N N . ALA A 1 106 ? 10.811 -2.900 -24.212 1.00 60.06 106 ALA A N 1
ATOM 808 C CA . ALA A 1 106 ? 11.746 -4.017 -24.373 1.00 60.06 106 ALA A CA 1
ATOM 809 C C . ALA A 1 106 ? 11.600 -4.823 -25.682 1.00 60.06 106 ALA A C 1
ATOM 811 O O . ALA A 1 106 ? 12.211 -5.881 -25.800 1.00 60.06 106 ALA A O 1
ATOM 812 N N . THR A 1 107 ? 10.808 -4.366 -26.658 1.00 53.38 107 THR A N 1
ATOM 813 C CA . THR A 1 107 ? 10.791 -4.945 -28.013 1.00 53.38 107 THR A CA 1
ATOM 814 C C . THR A 1 107 ? 11.635 -4.086 -28.957 1.00 53.38 107 THR A C 1
ATOM 816 O O . THR A 1 107 ? 11.097 -3.135 -29.530 1.00 53.38 107 THR A O 1
ATOM 819 N N . PRO A 1 108 ? 12.938 -4.380 -29.131 1.00 51.28 108 PRO A N 1
ATOM 820 C CA . PRO A 1 108 ? 13.639 -3.981 -30.339 1.00 51.28 108 PRO A CA 1
ATOM 821 C C . PRO A 1 108 ? 13.047 -4.808 -31.488 1.00 51.28 108 PRO A C 1
ATOM 823 O O . PRO A 1 108 ? 13.110 -6.038 -31.471 1.00 51.28 108 PRO A O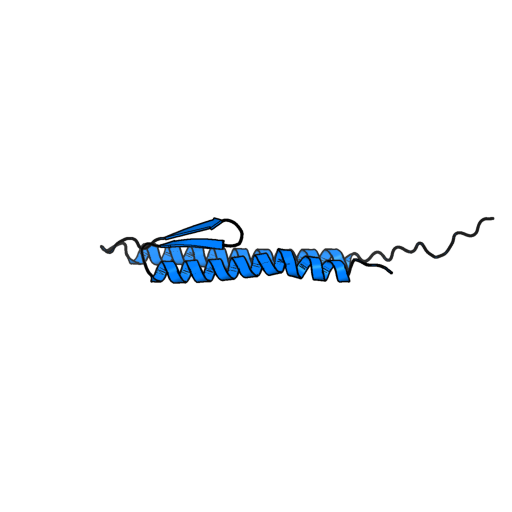 1
ATOM 826 N N . GLY A 1 109 ? 12.353 -4.128 -32.400 1.00 56.41 109 GLY A N 1
ATOM 827 C CA . GLY A 1 109 ? 12.080 -4.671 -33.731 1.00 56.41 109 GLY A CA 1
ATOM 828 C C . GLY A 1 109 ? 13.352 -4.699 -34.560 1.00 56.41 109 GLY A C 1
ATOM 829 O O . GLY A 1 109 ? 14.238 -3.859 -34.280 1.00 56.41 109 GLY A O 1
#

Sequence (109 aa):
MSVASPEQVEVFNPWGSTLVTLGFLLIFLGVALVMIGFLLNIWSFGQQRVEGGRTEGGAVIIIGPFPIILASSERVAKTLLLLSIVLVILLIVLFFALPMLLRRVATPG

Solvent-accessible surface area (backbone atoms only — not comparable to full-atom values): 6643 Å² total; per-residue (Å²): 135,87,78,80,74,88,84,75,74,77,80,82,61,72,60,60,62,50,52,52,50,53,51,51,51,50,53,52,49,52,52,50,50,53,51,49,56,47,53,52,47,56,56,56,61,58,64,80,40,73,85,85,50,80,88,73,48,67,52,75,50,69,62,76,89,48,71,43,77,49,44,73,33,71,70,52,36,53,54,54,48,54,52,45,51,54,51,40,52,51,49,47,44,61,67,54,52,42,56,59,52,48,57,71,70,71,61,82,127